Protein AF-A0A7J8Y249-F1 (afdb_monomer_lite)

Foldseek 3Di:
DPDPVVVVVVVVPPPPPPPPVDVCVVVDPPPNDDPPPDPPPDVDDPDPPDPCPVVDDPVVVLVVLLPDQVVVLVVQLPPDVVSVVSSQPQVSLLVNQCVQPVVCPDVSSQVCCVPPPVVRSVSCSQQPFGDDPPPDRDRRNDD

pLDDT: mean 75.04, std 17.68, range [36.28, 93.88]

Structure (mmCIF, N/CA/C/O backbone):
data_AF-A0A7J8Y249-F1
#
_entry.id   AF-A0A7J8Y249-F1
#
loop_
_atom_site.group_PDB
_atom_site.id
_atom_site.type_symbol
_atom_site.label_atom_id
_atom_site.label_alt_id
_atom_site.label_comp_id
_atom_site.label_asym_id
_atom_site.label_entity_id
_atom_site.label_seq_id
_atom_site.pdbx_PDB_ins_code
_atom_site.Cartn_x
_atom_site.Cartn_y
_atom_site.Cartn_z
_atom_site.occupancy
_atom_site.B_iso_or_equiv
_atom_site.auth_seq_id
_atom_site.auth_comp_id
_atom_site.auth_asym_id
_atom_site.auth_atom_id
_atom_site.pdbx_PDB_model_num
ATOM 1 N N . PRO A 1 1 ? 31.855 52.094 11.631 1.00 50.16 1 PRO A N 1
ATOM 2 C CA . PRO A 1 1 ? 31.902 50.688 12.122 1.00 50.16 1 PRO A CA 1
ATOM 3 C C . PRO A 1 1 ? 31.119 49.699 11.235 1.00 50.16 1 PRO A C 1
ATOM 5 O O . PRO A 1 1 ? 30.578 48.733 11.747 1.00 50.16 1 PRO A O 1
ATOM 8 N N . SER A 1 2 ? 31.043 49.927 9.916 1.00 55.41 2 SER A N 1
ATOM 9 C CA . SER A 1 2 ? 30.001 49.318 9.065 1.00 55.41 2 SER A CA 1
ATOM 10 C C . SER A 1 2 ? 30.494 48.679 7.761 1.00 55.41 2 SER A C 1
ATOM 12 O O . SER A 1 2 ? 29.686 48.115 7.035 1.00 55.41 2 SER A O 1
ATOM 14 N N . GLU A 1 3 ? 31.793 48.730 7.451 1.00 48.81 3 GLU A N 1
ATOM 15 C CA . GLU A 1 3 ? 32.337 48.150 6.205 1.00 48.81 3 GLU A CA 1
ATOM 16 C C . GLU A 1 3 ? 33.145 46.864 6.442 1.00 48.81 3 GLU A C 1
ATOM 18 O O . GLU A 1 3 ? 33.114 45.948 5.624 1.00 48.81 3 GLU A O 1
ATOM 23 N N . VAL A 1 4 ? 33.794 46.740 7.605 1.00 55.47 4 VAL A N 1
ATOM 24 C CA . VAL A 1 4 ? 34.703 45.619 7.916 1.00 55.47 4 VAL A CA 1
ATOM 25 C C . VAL A 1 4 ? 33.942 44.311 8.199 1.00 55.47 4 VAL A C 1
ATOM 27 O 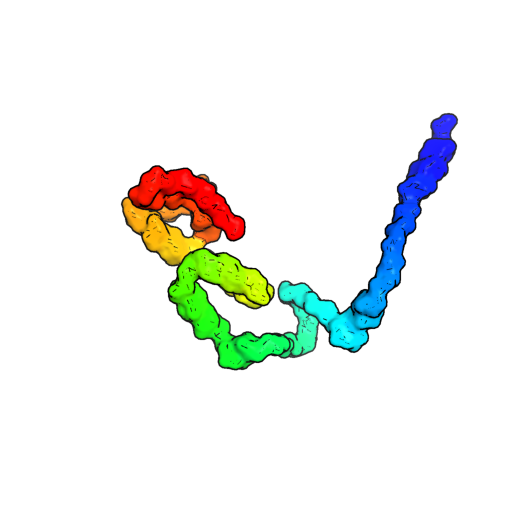O . VAL A 1 4 ? 34.392 43.225 7.831 1.00 55.47 4 VAL A O 1
ATOM 30 N N . GLU A 1 5 ? 32.743 44.392 8.785 1.00 52.28 5 GLU A N 1
ATOM 31 C CA . GLU A 1 5 ? 31.881 43.219 9.009 1.00 52.28 5 GLU A CA 1
ATOM 32 C C . GLU A 1 5 ? 31.222 42.719 7.712 1.00 52.28 5 GLU A C 1
ATOM 34 O O . GLU A 1 5 ? 31.011 41.515 7.549 1.00 52.28 5 GLU A O 1
ATOM 39 N N . LEU A 1 6 ? 30.963 43.617 6.751 1.00 51.09 6 LEU A N 1
ATOM 40 C CA . LEU A 1 6 ? 30.354 43.269 5.465 1.00 51.09 6 LEU A CA 1
ATOM 41 C C . LEU A 1 6 ? 31.345 42.530 4.550 1.00 51.09 6 LEU A C 1
ATOM 43 O O . LEU A 1 6 ? 30.977 41.534 3.926 1.00 51.09 6 LEU A O 1
ATOM 47 N N . GLU A 1 7 ? 32.615 42.953 4.520 1.00 53.25 7 GLU A N 1
ATOM 48 C CA . GLU A 1 7 ? 33.668 42.255 3.762 1.00 53.25 7 GLU A CA 1
ATOM 49 C C . GLU A 1 7 ? 33.953 40.858 4.349 1.00 53.25 7 GLU A C 1
ATOM 51 O O . GLU A 1 7 ? 34.127 39.879 3.617 1.00 53.25 7 GLU A O 1
ATOM 56 N N . SER A 1 8 ? 33.892 40.735 5.679 1.00 53.09 8 SER A N 1
ATOM 57 C CA . SER A 1 8 ? 34.060 39.467 6.401 1.00 53.09 8 SER A CA 1
ATOM 58 C C . S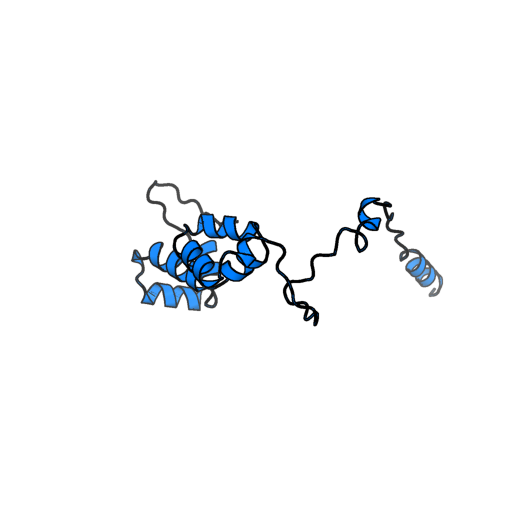ER A 1 8 ? 32.918 38.477 6.117 1.00 53.09 8 SER A C 1
ATOM 60 O O . SER A 1 8 ? 33.160 37.285 5.918 1.00 53.09 8 SER A O 1
ATOM 62 N N . ALA A 1 9 ? 31.674 38.963 6.015 1.00 50.47 9 ALA A N 1
ATOM 63 C CA . ALA A 1 9 ? 30.509 38.150 5.654 1.00 50.47 9 ALA A CA 1
ATOM 64 C C . ALA A 1 9 ? 30.522 37.691 4.181 1.00 50.47 9 ALA A C 1
ATOM 66 O O . ALA A 1 9 ? 30.035 36.599 3.869 1.00 50.47 9 ALA A O 1
ATOM 67 N N . LEU A 1 10 ? 31.106 38.486 3.275 1.00 52.69 10 LEU A N 1
ATOM 68 C CA . LEU A 1 10 ? 31.276 38.128 1.861 1.00 52.69 10 LEU A CA 1
ATOM 69 C C . LEU A 1 10 ? 32.382 37.082 1.652 1.00 52.69 10 LEU A C 1
ATOM 71 O O . LEU A 1 10 ? 32.234 36.197 0.806 1.00 52.69 10 LEU A O 1
ATOM 75 N N . ARG A 1 11 ? 33.447 37.104 2.468 1.00 49.97 11 ARG A N 1
ATOM 76 C CA . ARG A 1 11 ? 34.512 36.082 2.433 1.00 49.97 11 ARG A CA 1
ATOM 77 C C . ARG A 1 11 ? 34.057 34.696 2.898 1.00 49.97 11 ARG A C 1
ATOM 79 O O . ARG A 1 11 ? 34.634 33.699 2.471 1.00 49.97 11 ARG A O 1
ATOM 86 N N . LEU A 1 12 ? 32.998 34.600 3.703 1.00 50.12 12 LEU A N 1
ATOM 87 C CA . LEU A 1 12 ? 32.483 33.324 4.223 1.00 50.12 12 LEU A CA 1
ATOM 88 C C . LEU A 1 12 ? 31.590 32.541 3.239 1.00 50.12 12 LEU A C 1
ATOM 90 O O . LEU A 1 12 ? 31.140 31.445 3.569 1.00 50.12 12 LEU A O 1
ATOM 94 N N . LYS A 1 13 ? 31.326 33.051 2.026 1.00 52.31 13 LYS A N 1
ATOM 95 C CA . LYS A 1 13 ? 30.358 32.448 1.085 1.00 52.31 13 LYS A CA 1
ATOM 96 C C . LYS A 1 13 ? 30.929 31.901 -0.218 1.00 52.31 13 LYS A C 1
ATOM 98 O O . LYS A 1 13 ? 30.189 31.708 -1.177 1.00 52.31 13 LYS A O 1
ATOM 103 N N . THR A 1 14 ? 32.202 31.529 -0.229 1.00 49.03 14 THR A N 1
ATOM 104 C CA . THR A 1 14 ? 32.699 30.575 -1.230 1.00 49.03 14 THR A CA 1
ATOM 105 C C . THR A 1 14 ? 33.199 29.341 -0.505 1.00 49.03 14 THR A C 1
ATOM 107 O O . THR A 1 14 ? 34.396 29.110 -0.376 1.00 49.03 14 THR A O 1
ATOM 110 N N . ILE A 1 15 ? 32.262 28.533 -0.003 1.00 51.19 15 ILE A N 1
ATOM 111 C CA . ILE A 1 15 ? 32.571 27.136 0.289 1.00 51.19 15 ILE A CA 1
ATOM 112 C C . ILE A 1 15 ? 32.868 26.517 -1.077 1.00 51.19 15 ILE A C 1
ATOM 114 O O . ILE A 1 15 ? 31.955 26.155 -1.819 1.00 51.19 15 ILE A O 1
ATOM 118 N N . GLN A 1 16 ? 34.151 26.469 -1.438 1.00 54.94 16 GLN A N 1
ATOM 119 C CA . GLN A 1 16 ? 34.650 25.591 -2.483 1.00 54.94 16 GLN A CA 1
ATOM 120 C C . GLN A 1 16 ? 34.328 24.177 -2.016 1.00 54.94 16 GLN A C 1
ATOM 122 O O . GLN A 1 16 ? 35.057 23.553 -1.249 1.00 54.94 16 GLN A O 1
ATOM 127 N N . TYR A 1 17 ? 33.164 23.688 -2.430 1.00 51.22 17 TYR A N 1
ATOM 128 C CA . TYR A 1 17 ? 32.888 22.272 -2.406 1.00 51.22 17 TYR A CA 1
ATOM 129 C C . TYR A 1 17 ? 34.032 21.635 -3.189 1.00 51.22 17 TYR A C 1
ATOM 131 O O . TYR A 1 17 ? 34.255 21.969 -4.354 1.00 51.22 17 TYR A O 1
ATOM 139 N N . PHE A 1 18 ? 34.805 20.769 -2.537 1.00 54.72 18 PHE A N 1
ATOM 140 C CA . PHE A 1 18 ? 35.724 19.902 -3.251 1.00 54.72 18 PHE A CA 1
ATOM 141 C C . PHE A 1 18 ? 34.867 19.086 -4.218 1.00 54.72 18 PHE A C 1
ATOM 143 O O . PHE A 1 18 ? 34.224 18.108 -3.830 1.00 54.72 18 PHE A O 1
ATOM 150 N N . VAL A 1 19 ? 34.797 19.521 -5.478 1.00 58.78 19 VAL A N 1
ATOM 151 C CA . VAL A 1 19 ? 34.261 18.711 -6.563 1.00 58.78 19 VAL A CA 1
ATOM 152 C C . VAL A 1 19 ? 35.253 17.584 -6.716 1.00 58.78 19 VAL A C 1
ATOM 154 O O . VAL A 1 19 ? 36.240 17.698 -7.437 1.00 58.78 19 VAL A O 1
ATOM 157 N N . THR A 1 20 ? 35.035 16.493 -5.989 1.00 62.34 20 THR A N 1
ATOM 158 C CA . THR A 1 20 ? 35.737 15.255 -6.288 1.00 62.34 20 THR A CA 1
ATOM 159 C C . THR A 1 20 ? 35.396 14.949 -7.741 1.00 62.34 20 THR A C 1
ATOM 161 O O . THR A 1 20 ? 34.222 14.696 -8.032 1.00 62.34 20 THR A O 1
ATOM 164 N N . GLN A 1 21 ? 36.371 15.042 -8.649 1.00 61.59 21 GLN A N 1
ATOM 165 C CA . GLN A 1 21 ? 36.203 14.574 -10.017 1.00 61.59 21 GLN A CA 1
ATOM 166 C C . GLN A 1 21 ? 35.945 13.078 -9.929 1.00 61.59 21 GLN A C 1
ATOM 168 O O . GLN A 1 21 ? 36.848 12.278 -9.704 1.00 61.59 21 GLN A O 1
ATOM 173 N N . ARG A 1 22 ? 34.667 12.715 -9.970 1.00 67.75 22 ARG A N 1
ATOM 174 C CA . ARG A 1 22 ? 34.223 11.332 -9.970 1.00 67.75 22 ARG A CA 1
ATOM 175 C C . ARG A 1 22 ? 34.167 10.944 -11.438 1.00 67.75 22 ARG A C 1
ATOM 177 O O . ARG A 1 22 ? 33.285 11.451 -12.120 1.00 67.75 22 ARG A O 1
ATOM 184 N N . PRO A 1 23 ? 35.043 10.063 -11.938 1.00 71.25 23 PRO A N 1
ATOM 185 C CA . PRO A 1 23 ? 35.109 9.756 -13.371 1.00 71.25 23 PRO A CA 1
ATOM 186 C C . PRO A 1 23 ? 33.781 9.237 -13.943 1.00 71.25 23 PRO A C 1
ATOM 188 O O . PRO A 1 23 ? 33.497 9.366 -15.128 1.00 71.25 23 PRO A O 1
ATOM 191 N N . TRP A 1 24 ? 32.920 8.677 -13.089 1.00 66.62 24 TRP A N 1
ATOM 192 C CA . TRP A 1 24 ? 31.580 8.245 -13.474 1.00 66.62 24 TRP A CA 1
ATOM 193 C C . TRP A 1 24 ? 30.562 9.388 -13.616 1.00 66.62 24 TRP A C 1
ATOM 195 O O . TRP A 1 24 ? 29.517 9.171 -14.225 1.00 66.62 24 TRP A O 1
ATOM 205 N N . LEU A 1 25 ? 30.826 10.589 -13.082 1.00 70.19 25 LEU A N 1
ATOM 206 C CA . LEU A 1 25 ? 30.007 11.779 -13.345 1.00 70.19 25 LEU A CA 1
ATOM 207 C C . LEU A 1 25 ? 30.085 12.176 -14.823 1.00 70.19 25 LEU A C 1
ATOM 209 O O . LEU A 1 25 ? 29.051 12.467 -15.413 1.00 70.19 25 LEU A O 1
ATOM 213 N N . ASP A 1 26 ? 31.257 12.054 -15.448 1.00 71.81 26 ASP A N 1
ATOM 214 C CA . ASP A 1 26 ? 31.455 12.335 -16.880 1.00 71.81 26 ASP A CA 1
ATOM 215 C C . ASP A 1 26 ? 30.782 11.304 -17.803 1.00 71.81 26 ASP A C 1
ATOM 217 O O . ASP A 1 26 ? 30.629 11.524 -19.009 1.00 71.81 26 ASP A O 1
ATOM 221 N N . LEU A 1 27 ? 30.359 10.164 -17.244 1.00 65.25 27 LEU A N 1
ATOM 222 C CA . LEU A 1 27 ? 29.566 9.159 -17.951 1.00 65.25 27 LEU A CA 1
ATOM 223 C C . LEU A 1 27 ? 28.067 9.503 -17.973 1.00 65.25 27 LEU A C 1
ATOM 225 O O . LEU A 1 27 ? 27.343 8.972 -18.831 1.00 65.25 27 LEU A O 1
ATOM 229 N N . TYR A 1 28 ? 27.590 10.386 -17.081 1.00 61.56 28 TYR A N 1
ATOM 230 C CA . TYR A 1 28 ? 26.214 10.884 -17.134 1.00 61.56 28 TYR A CA 1
ATOM 231 C C . TYR A 1 28 ? 26.011 11.725 -18.396 1.00 61.56 28 TYR A C 1
ATOM 233 O O . TYR A 1 28 ? 26.823 12.572 -18.750 1.00 61.56 28 TYR A O 1
ATOM 241 N N . GLY A 1 29 ? 24.918 11.480 -19.114 1.00 61.12 29 GLY A N 1
ATOM 242 C CA . GLY A 1 29 ? 24.606 12.183 -20.363 1.00 61.12 29 GLY A CA 1
ATOM 243 C C . GLY A 1 29 ? 25.345 11.663 -21.605 1.00 61.12 29 GLY A C 1
ATOM 244 O O . GLY A 1 29 ? 24.864 11.920 -22.706 1.00 61.12 29 GLY A O 1
ATOM 245 N N . LYS A 1 30 ? 26.425 10.874 -21.455 1.00 67.81 30 LYS A N 1
ATOM 246 C CA . LYS A 1 30 ? 27.076 10.137 -22.561 1.00 67.81 30 LYS A CA 1
ATOM 247 C C . LYS A 1 30 ? 26.505 8.730 -22.742 1.00 67.81 30 LYS A C 1
ATOM 249 O O . LYS A 1 30 ? 25.886 8.444 -23.762 1.00 67.81 30 LYS A O 1
ATOM 254 N N . HIS A 1 31 ? 26.665 7.867 -21.737 1.00 60.56 31 HIS A N 1
ATOM 255 C CA . HIS A 1 31 ? 26.186 6.475 -21.781 1.00 60.56 31 HIS A CA 1
ATOM 256 C C . HIS A 1 31 ? 25.136 6.186 -20.708 1.00 60.56 31 HIS A C 1
ATOM 258 O O . HIS A 1 31 ? 24.219 5.397 -20.932 1.00 60.56 31 HIS A O 1
ATOM 264 N N . VAL A 1 32 ? 25.215 6.873 -19.565 1.00 57.12 32 VAL A N 1
ATOM 265 C CA . VAL A 1 32 ? 24.223 6.773 -18.494 1.00 57.12 32 VAL A CA 1
ATOM 266 C C . VAL A 1 32 ? 23.265 7.949 -18.627 1.00 57.12 32 VAL A C 1
ATOM 268 O O . VAL A 1 32 ? 23.576 9.083 -18.262 1.00 57.12 32 VAL A O 1
ATOM 271 N N . ARG A 1 33 ? 22.081 7.706 -19.194 1.00 61.59 33 ARG A N 1
ATOM 272 C CA . ARG A 1 33 ? 21.032 8.731 -19.236 1.00 61.59 33 ARG A CA 1
ATOM 273 C C . ARG A 1 33 ? 20.483 8.930 -17.820 1.00 61.59 33 ARG A C 1
ATOM 275 O O . ARG A 1 33 ? 20.093 7.937 -17.202 1.00 61.59 33 ARG A O 1
ATOM 282 N N . PRO A 1 34 ? 20.408 10.170 -17.302 1.00 60.25 34 PRO A N 1
ATOM 283 C CA . PRO A 1 34 ? 19.697 10.435 -16.059 1.00 60.25 34 PRO A CA 1
ATOM 284 C C . PRO A 1 34 ? 18.278 9.875 -16.173 1.00 60.25 34 PRO A C 1
ATOM 286 O O . PRO A 1 34 ? 17.565 10.181 -17.132 1.00 60.25 34 PRO A O 1
ATOM 289 N N . VAL A 1 35 ? 17.876 9.023 -15.227 1.00 62.03 35 VAL A N 1
ATOM 290 C CA . VAL A 1 35 ? 16.514 8.482 -15.205 1.00 62.03 35 VAL A CA 1
ATOM 291 C C . VAL A 1 35 ? 15.572 9.659 -15.008 1.00 62.03 35 VAL A C 1
ATOM 293 O O . VAL A 1 35 ? 15.509 10.220 -13.908 1.00 62.03 35 VAL A O 1
ATOM 296 N N . ALA A 1 36 ? 14.858 10.030 -16.073 1.00 59.41 36 ALA A N 1
ATOM 297 C CA . ALA A 1 36 ? 13.899 11.121 -16.028 1.00 59.41 36 ALA A CA 1
ATOM 298 C C . ALA A 1 36 ? 12.966 10.930 -14.816 1.00 59.41 36 ALA A C 1
ATOM 300 O O . ALA A 1 36 ? 12.561 9.794 -14.516 1.00 59.41 36 ALA A O 1
ATOM 301 N N . PRO A 1 37 ? 12.658 11.999 -14.064 1.00 57.22 37 PRO A N 1
ATOM 302 C CA . PRO A 1 37 ? 11.601 11.956 -13.068 1.00 57.22 37 PRO A CA 1
ATOM 303 C C . PRO A 1 37 ? 10.348 11.315 -13.672 1.00 57.22 37 PRO A C 1
ATOM 305 O O . PRO A 1 37 ? 9.978 11.598 -14.813 1.00 57.22 37 PRO A O 1
ATOM 308 N N . PHE A 1 38 ? 9.717 10.405 -12.928 1.00 51.56 38 PHE A N 1
ATOM 309 C CA . PHE A 1 38 ? 8.452 9.814 -13.357 1.00 51.56 38 PHE A CA 1
ATOM 310 C C . PHE A 1 38 ? 7.437 10.955 -13.514 1.00 51.56 38 PHE A C 1
ATOM 312 O O . PHE A 1 38 ? 7.180 11.667 -12.545 1.00 51.56 38 PHE A O 1
ATOM 319 N N . GLY A 1 39 ? 6.943 11.174 -14.736 1.00 55.25 39 GLY A N 1
ATOM 320 C CA . GLY A 1 39 ? 6.091 12.318 -15.076 1.00 55.25 39 GLY A CA 1
ATOM 321 C C . GLY A 1 39 ? 6.785 13.478 -15.803 1.00 55.25 39 GLY A C 1
ATOM 322 O O . GLY A 1 39 ? 6.126 14.474 -16.086 1.00 55.25 39 GLY A O 1
ATOM 323 N N . SER A 1 40 ? 8.075 13.385 -16.159 1.00 51.78 40 SER A N 1
ATOM 324 C CA . SER A 1 40 ? 8.649 14.327 -17.129 1.00 51.78 40 SER A CA 1
ATOM 325 C C . SER A 1 40 ? 7.903 14.197 -18.456 1.00 51.78 40 SER A C 1
ATOM 327 O O . SER A 1 40 ? 8.055 13.199 -19.158 1.00 51.78 40 SER A O 1
ATOM 329 N N . ALA A 1 41 ? 7.126 15.228 -18.799 1.00 46.47 41 ALA A N 1
ATOM 330 C CA . ALA A 1 41 ? 6.396 15.398 -20.056 1.00 46.47 41 ALA A CA 1
ATOM 331 C C . ALA A 1 41 ? 7.346 15.629 -21.251 1.00 46.47 41 ALA A C 1
ATOM 333 O O . ALA A 1 41 ? 7.216 16.570 -22.032 1.00 46.47 41 ALA A O 1
ATOM 334 N N . SER A 1 42 ? 8.361 14.780 -21.382 1.00 52.97 42 SER A N 1
ATOM 335 C CA . SER A 1 42 ? 9.159 14.680 -22.591 1.00 52.97 42 SER A CA 1
ATOM 336 C C . SER A 1 42 ? 8.238 14.182 -23.703 1.00 52.97 42 SER A C 1
ATOM 338 O O . SER A 1 42 ? 7.716 13.077 -23.622 1.00 52.97 42 SER A O 1
ATOM 340 N N . ARG A 1 43 ? 8.093 14.975 -24.770 1.00 50.38 43 ARG A N 1
ATOM 341 C CA . ARG A 1 43 ? 7.352 14.643 -26.005 1.00 50.38 43 ARG A CA 1
ATOM 342 C C . ARG A 1 43 ? 7.858 13.395 -26.752 1.00 50.38 43 ARG A C 1
ATOM 344 O O . ARG A 1 43 ? 7.331 13.065 -27.807 1.00 50.38 43 ARG A O 1
ATOM 351 N N . ARG A 1 44 ? 8.892 12.709 -26.255 1.00 57.03 44 ARG A N 1
ATOM 352 C CA . ARG A 1 44 ? 9.357 11.431 -26.811 1.00 57.03 44 ARG A CA 1
ATOM 353 C C . ARG A 1 44 ? 8.574 10.287 -26.185 1.00 57.03 44 ARG A C 1
ATOM 355 O O . ARG A 1 44 ? 8.440 10.253 -24.966 1.00 57.03 44 ARG A O 1
ATOM 362 N N . SER A 1 45 ? 8.139 9.339 -27.016 1.00 59.84 45 SER A N 1
ATOM 363 C CA . SER A 1 45 ? 7.570 8.062 -26.582 1.00 59.84 45 SER A CA 1
ATOM 364 C C . SER A 1 45 ? 8.452 7.456 -25.488 1.00 59.84 45 SER A C 1
ATOM 366 O O . SER A 1 45 ? 9.590 7.055 -25.751 1.00 59.84 45 SER A O 1
ATOM 368 N N . TYR A 1 46 ? 7.964 7.451 -24.248 1.00 67.38 46 TYR A N 1
ATOM 369 C CA . TYR A 1 46 ? 8.664 6.826 -23.137 1.00 67.38 46 TYR A CA 1
ATOM 370 C C . TYR A 1 46 ? 8.566 5.314 -23.330 1.00 67.38 46 TYR A C 1
ATOM 372 O O . TYR A 1 46 ? 7.547 4.701 -23.024 1.00 67.38 46 TYR A O 1
ATOM 380 N N . VAL A 1 47 ? 9.611 4.722 -23.906 1.00 68.69 47 VAL A N 1
ATOM 381 C CA . VAL A 1 47 ? 9.739 3.267 -23.968 1.00 68.69 47 VAL A CA 1
ATOM 382 C C . VAL A 1 47 ? 10.280 2.823 -22.620 1.00 68.69 47 VAL A C 1
ATOM 384 O O . VAL A 1 47 ? 11.412 3.158 -22.265 1.00 68.69 47 VAL A O 1
ATOM 387 N N . ASP A 1 48 ? 9.454 2.112 -21.857 1.00 69.69 48 ASP A N 1
ATOM 388 C CA . ASP A 1 48 ? 9.863 1.568 -20.568 1.00 69.69 48 ASP A CA 1
ATOM 389 C C . ASP A 1 48 ? 11.034 0.590 -20.777 1.00 69.69 48 ASP A C 1
ATOM 391 O O . ASP A 1 48 ? 10.902 -0.365 -21.551 1.00 69.69 48 ASP A O 1
ATOM 395 N N . PRO A 1 49 ? 12.200 0.819 -20.149 1.00 73.00 49 PRO A N 1
ATOM 396 C CA . PRO A 1 49 ? 13.360 -0.041 -20.348 1.00 73.00 49 PRO A CA 1
ATOM 397 C C . PRO A 1 49 ? 13.180 -1.431 -19.724 1.00 73.00 49 PRO A C 1
ATOM 399 O O . PRO A 1 49 ? 13.881 -2.364 -20.116 1.00 73.00 49 PRO A O 1
ATOM 402 N N . ALA A 1 50 ? 12.274 -1.600 -18.757 1.00 78.19 50 ALA A N 1
ATOM 403 C CA . ALA A 1 50 ? 12.107 -2.868 -18.067 1.00 78.19 50 ALA A CA 1
ATOM 404 C C . ALA A 1 50 ? 11.258 -3.837 -18.904 1.00 78.19 50 ALA A C 1
ATOM 406 O O . ALA A 1 50 ? 10.099 -3.561 -19.213 1.00 78.19 50 ALA A O 1
ATOM 407 N N . LEU A 1 51 ? 11.814 -5.016 -19.216 1.00 80.88 51 LEU A N 1
ATOM 408 C CA . LEU A 1 51 ? 11.116 -6.065 -19.973 1.00 80.88 51 LEU A CA 1
ATOM 409 C C . LEU A 1 51 ? 9.763 -6.414 -19.353 1.00 80.88 51 LEU A C 1
ATOM 411 O O . LEU A 1 51 ? 8.774 -6.488 -20.070 1.00 80.88 51 LEU A O 1
ATOM 415 N N . ILE A 1 52 ? 9.713 -6.530 -18.024 1.00 82.12 52 ILE A N 1
ATOM 416 C CA . ILE A 1 52 ? 8.484 -6.835 -17.287 1.00 82.12 52 ILE A CA 1
ATOM 417 C C . ILE A 1 52 ? 7.378 -5.803 -17.520 1.00 82.12 52 ILE A C 1
ATOM 419 O O . ILE A 1 52 ? 6.219 -6.174 -17.599 1.00 82.12 52 ILE A O 1
ATOM 423 N N . HIS A 1 53 ? 7.704 -4.521 -17.686 1.00 82.38 53 HIS A N 1
ATOM 424 C CA . HIS A 1 53 ? 6.694 -3.492 -17.942 1.00 82.38 53 HIS A CA 1
ATOM 425 C C . HIS A 1 53 ? 6.217 -3.468 -19.396 1.00 82.38 53 HIS A C 1
ATOM 427 O O . HIS A 1 53 ? 5.192 -2.858 -19.685 1.00 82.38 53 HIS A O 1
ATOM 433 N N . ARG A 1 54 ? 6.970 -4.094 -20.307 1.00 82.00 54 ARG A N 1
ATOM 434 C CA . ARG A 1 54 ? 6.607 -4.240 -21.721 1.00 82.00 54 ARG A CA 1
ATOM 435 C C . ARG A 1 54 ? 5.834 -5.527 -21.980 1.00 82.00 54 ARG A C 1
ATOM 437 O O . ARG A 1 54 ? 4.984 -5.546 -22.860 1.00 82.00 54 ARG A O 1
ATOM 444 N N . SER A 1 55 ? 6.168 -6.597 -21.261 1.00 85.81 55 SER A N 1
ATOM 445 C CA . SER A 1 55 ? 5.542 -7.909 -21.415 1.00 85.81 55 SER A CA 1
ATOM 446 C C . SER A 1 55 ? 4.306 -8.090 -20.539 1.00 85.81 55 SER A C 1
ATOM 448 O O . SER A 1 55 ? 3.432 -8.870 -20.906 1.00 85.81 55 SER A O 1
ATOM 450 N N . LEU A 1 56 ? 4.225 -7.392 -19.400 1.00 85.50 56 LEU A N 1
ATOM 451 C CA . LEU A 1 56 ? 3.112 -7.499 -18.465 1.00 85.50 56 LEU A CA 1
ATOM 452 C C . LEU A 1 56 ? 2.277 -6.205 -18.454 1.00 85.50 56 LEU A C 1
ATOM 454 O O . LEU A 1 56 ? 2.787 -5.163 -18.031 1.00 85.50 56 LEU A O 1
ATOM 458 N N . PRO A 1 57 ? 1.000 -6.270 -18.874 1.00 88.44 57 PRO A N 1
ATOM 459 C CA . PRO A 1 57 ? 0.032 -5.192 -18.695 1.00 88.44 57 PRO A CA 1
ATOM 460 C C . PRO A 1 57 ? -0.157 -4.797 -17.224 1.00 88.44 57 PRO A C 1
ATOM 462 O O . PRO A 1 57 ? 0.002 -5.617 -16.310 1.00 88.44 57 PRO A O 1
ATOM 465 N N . ASP A 1 58 ? -0.540 -3.542 -16.991 1.00 86.62 58 ASP A N 1
ATOM 466 C CA . ASP A 1 58 ? -0.679 -2.976 -15.643 1.00 86.62 58 ASP A CA 1
ATOM 467 C C . ASP A 1 58 ? -1.816 -3.633 -14.848 1.00 86.62 58 ASP A C 1
ATOM 469 O O . ASP A 1 58 ? -1.726 -3.747 -13.624 1.00 86.62 58 ASP A O 1
ATOM 473 N N . GLU A 1 59 ? -2.848 -4.132 -15.528 1.00 90.06 59 GLU A N 1
ATOM 474 C CA . GLU A 1 59 ? -3.977 -4.842 -14.926 1.00 90.06 59 GLU A CA 1
ATOM 475 C C . GLU A 1 59 ? -3.526 -6.171 -14.309 1.00 90.06 59 GLU A C 1
ATOM 477 O O . GLU A 1 59 ? -3.887 -6.495 -13.179 1.00 90.06 59 GLU A O 1
ATOM 482 N N . LEU A 1 60 ? -2.668 -6.922 -15.008 1.00 91.25 60 LEU A N 1
ATOM 483 C CA . LEU A 1 60 ? -2.132 -8.182 -14.488 1.00 91.25 60 LEU A CA 1
ATOM 484 C C . LEU A 1 60 ? -1.165 -7.937 -13.328 1.00 91.25 60 LEU A C 1
ATOM 486 O O . LEU A 1 60 ? -1.174 -8.672 -12.341 1.00 91.25 60 LEU A O 1
ATOM 490 N N . LEU A 1 61 ? -0.364 -6.875 -13.410 1.00 90.38 61 LEU A N 1
ATOM 491 C CA . LEU A 1 61 ? 0.502 -6.458 -12.312 1.00 90.38 61 LEU A CA 1
ATOM 492 C C . LEU A 1 61 ? -0.317 -6.082 -11.062 1.00 90.38 61 LEU A C 1
ATOM 494 O O . LEU A 1 61 ? 0.050 -6.445 -9.943 1.00 90.38 61 LEU A O 1
ATOM 498 N N . PHE A 1 62 ? -1.458 -5.412 -11.248 1.00 91.88 62 PHE A N 1
ATOM 499 C CA . PHE A 1 62 ? -2.404 -5.113 -10.175 1.00 91.88 62 PHE A CA 1
ATOM 500 C C . PHE A 1 62 ? -2.978 -6.392 -9.546 1.00 91.88 62 PHE A C 1
ATOM 502 O O . PHE A 1 62 ? -2.961 -6.528 -8.323 1.00 91.88 62 PHE A O 1
ATOM 509 N N . GLU A 1 63 ? -3.418 -7.354 -10.360 1.00 92.06 63 GLU A N 1
ATOM 510 C CA . GLU A 1 63 ? -3.948 -8.647 -9.901 1.00 92.06 63 GLU A CA 1
ATOM 511 C C . GLU A 1 63 ? -2.931 -9.467 -9.093 1.00 92.06 63 GLU A C 1
ATOM 513 O O . GLU A 1 63 ? -3.297 -10.123 -8.108 1.00 92.06 63 GLU A O 1
ATOM 518 N N . VAL A 1 64 ? -1.650 -9.413 -9.471 1.00 92.62 64 VAL A N 1
ATOM 519 C CA . VAL A 1 64 ? -0.560 -10.014 -8.690 1.00 92.62 64 VAL A CA 1
ATOM 520 C C . VAL A 1 64 ? -0.453 -9.322 -7.333 1.00 92.62 64 VAL A C 1
ATOM 522 O O . VAL A 1 64 ? -0.494 -9.987 -6.299 1.00 92.62 64 VAL A O 1
ATOM 525 N N . PHE A 1 65 ? -0.389 -7.988 -7.309 1.00 93.12 65 PHE A N 1
ATOM 526 C CA . PHE A 1 65 ? -0.264 -7.220 -6.068 1.00 93.12 65 PHE A CA 1
ATOM 527 C C . PHE A 1 65 ? -1.455 -7.399 -5.120 1.00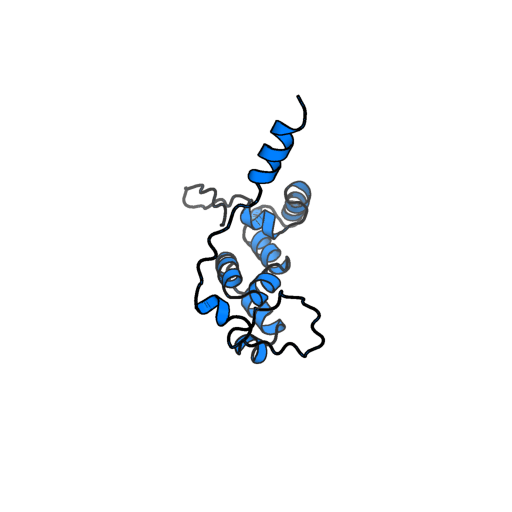 93.12 65 PHE A C 1
ATOM 529 O O . PHE A 1 65 ? -1.253 -7.489 -3.911 1.00 93.12 65 PHE A O 1
ATOM 536 N N . VAL A 1 66 ? -2.686 -7.529 -5.624 1.00 91.69 66 VAL A N 1
ATOM 537 C CA . VAL A 1 66 ? -3.866 -7.799 -4.778 1.00 91.69 66 VAL A CA 1
ATOM 538 C C . VAL A 1 66 ? -3.740 -9.126 -4.016 1.00 91.69 66 VAL A C 1
ATOM 540 O O . VAL A 1 66 ? -4.266 -9.247 -2.906 1.00 91.69 66 VAL A O 1
ATOM 543 N N . ARG A 1 67 ? -3.041 -10.117 -4.583 1.00 91.25 67 ARG A N 1
ATOM 544 C CA . ARG A 1 67 ? -2.845 -11.443 -3.972 1.00 91.25 67 ARG A CA 1
ATOM 545 C C . ARG A 1 67 ? -1.656 -11.510 -3.011 1.00 91.25 67 ARG A C 1
ATOM 547 O O . ARG A 1 67 ? -1.581 -12.449 -2.223 1.00 91.25 67 ARG A O 1
ATOM 554 N N . MET A 1 68 ? -0.745 -10.541 -3.054 1.00 91.25 68 MET A N 1
ATOM 555 C CA . MET A 1 68 ? 0.443 -10.521 -2.198 1.00 91.25 68 MET A CA 1
ATOM 556 C C . MET A 1 68 ? 0.107 -10.173 -0.743 1.00 91.25 68 MET A C 1
ATOM 558 O O . MET A 1 68 ? -0.841 -9.437 -0.454 1.00 91.25 68 MET A O 1
ATOM 562 N N . ALA A 1 69 ? 0.924 -10.660 0.198 1.00 90.50 69 ALA A N 1
ATOM 563 C CA . ALA A 1 69 ? 0.806 -10.235 1.586 1.00 90.50 69 ALA A CA 1
ATOM 564 C C . ALA A 1 69 ? 1.198 -8.747 1.726 1.00 90.50 69 ALA A C 1
ATOM 566 O O . ALA A 1 69 ? 2.081 -8.266 1.011 1.00 90.50 69 ALA A O 1
ATOM 567 N N . PRO A 1 70 ? 0.625 -7.995 2.683 1.00 89.44 70 PRO A N 1
ATOM 568 C CA . PRO A 1 70 ? 0.918 -6.565 2.829 1.00 89.44 70 PRO A CA 1
ATOM 569 C C . PRO A 1 70 ? 2.394 -6.243 3.111 1.00 89.44 70 PRO A C 1
ATOM 571 O O . PRO A 1 70 ? 2.887 -5.186 2.722 1.00 89.44 70 PRO A O 1
ATOM 574 N N . TYR A 1 71 ? 3.113 -7.158 3.767 1.00 88.44 71 TYR A N 1
ATOM 575 C CA . TYR A 1 71 ? 4.559 -7.042 3.972 1.00 88.44 71 TYR A CA 1
ATOM 576 C C . TYR A 1 71 ? 5.335 -7.203 2.659 1.00 88.44 71 TYR A C 1
ATOM 578 O O . TYR A 1 71 ? 6.279 -6.458 2.398 1.00 88.44 71 TYR A O 1
ATOM 586 N N . ASP A 1 72 ? 4.897 -8.117 1.794 1.00 92.19 72 ASP A N 1
ATOM 587 C CA . ASP A 1 72 ? 5.492 -8.321 0.474 1.00 92.19 72 ASP A CA 1
ATOM 588 C C . ASP A 1 72 ? 5.204 -7.151 -0.457 1.00 92.19 72 ASP A C 1
ATOM 590 O O . ASP A 1 72 ? 6.071 -6.779 -1.238 1.00 92.19 72 ASP A O 1
ATOM 594 N N . LEU A 1 73 ? 4.041 -6.505 -0.324 1.00 91.38 73 LEU A N 1
ATOM 595 C CA . LEU A 1 73 ? 3.743 -5.241 -1.001 1.00 91.38 73 LEU A CA 1
ATOM 596 C C . LEU A 1 73 ? 4.706 -4.124 -0.580 1.00 91.38 73 LEU A C 1
ATOM 598 O O . LEU A 1 73 ? 5.177 -3.359 -1.422 1.00 91.38 73 LEU A O 1
ATOM 602 N N . GLY A 1 74 ? 5.056 -4.053 0.708 1.00 89.56 74 GLY A N 1
ATOM 603 C CA . GLY A 1 74 ? 6.108 -3.158 1.194 1.00 89.56 74 GLY A CA 1
ATOM 604 C C . GLY A 1 74 ? 7.436 -3.403 0.471 1.00 89.56 74 GLY A C 1
ATOM 605 O O . GLY A 1 74 ? 7.998 -2.476 -0.114 1.00 89.56 74 GLY A O 1
ATOM 606 N N . ARG A 1 75 ? 7.879 -4.667 0.412 1.00 91.56 75 ARG A N 1
ATOM 607 C CA . ARG A 1 75 ? 9.112 -5.074 -0.289 1.00 91.56 75 ARG A CA 1
ATOM 608 C C . ARG A 1 75 ? 9.053 -4.806 -1.797 1.00 91.56 75 ARG A C 1
ATOM 610 O O . ARG A 1 75 ? 10.000 -4.265 -2.362 1.00 91.56 75 ARG A O 1
ATOM 617 N N . ALA A 1 76 ? 7.928 -5.107 -2.439 1.00 92.31 76 ALA A N 1
ATOM 618 C CA . ALA A 1 76 ? 7.690 -4.871 -3.861 1.00 92.31 76 ALA A CA 1
ATOM 619 C C . ALA A 1 76 ? 7.786 -3.378 -4.219 1.00 92.31 76 ALA A C 1
ATOM 621 O O . ALA A 1 76 ? 8.307 -3.016 -5.275 1.00 92.31 76 ALA A O 1
ATOM 622 N N . SER A 1 77 ? 7.373 -2.485 -3.314 1.00 91.00 77 SER A N 1
ATOM 623 C CA . SER A 1 77 ? 7.489 -1.037 -3.525 1.00 91.00 77 SER A CA 1
ATOM 624 C C . SER A 1 77 ? 8.937 -0.533 -3.636 1.00 91.00 77 SER A C 1
ATOM 626 O O . SER A 1 77 ? 9.160 0.568 -4.144 1.00 91.00 77 SER A O 1
ATOM 628 N N . CYS A 1 78 ? 9.919 -1.334 -3.212 1.00 90.44 78 CYS A N 1
ATOM 629 C CA . CYS A 1 78 ? 11.344 -1.018 -3.303 1.00 90.44 78 CYS A CA 1
ATOM 630 C C . CYS A 1 78 ? 11.992 -1.475 -4.622 1.00 90.44 78 CYS A C 1
ATOM 632 O O . CYS A 1 78 ? 13.122 -1.079 -4.894 1.00 90.44 78 CYS A O 1
ATOM 634 N N . VAL A 1 79 ? 11.302 -2.272 -5.451 1.00 90.38 79 VAL A N 1
ATOM 635 C CA . VAL A 1 79 ? 11.869 -2.857 -6.684 1.00 90.38 79 VAL A CA 1
ATOM 636 C C . VAL A 1 79 ? 12.082 -1.800 -7.765 1.00 90.38 79 VAL A C 1
ATOM 638 O O . VAL A 1 79 ? 13.162 -1.685 -8.338 1.00 90.38 79 VAL A O 1
ATOM 641 N N . CYS A 1 80 ? 11.049 -1.011 -8.066 1.00 86.69 80 CYS A N 1
ATOM 642 C CA . CYS A 1 80 ? 11.148 0.063 -9.046 1.00 86.69 80 CYS A CA 1
ATOM 643 C C . CYS A 1 80 ? 10.135 1.182 -8.773 1.00 86.69 80 CYS A C 1
ATOM 645 O O . CYS A 1 80 ? 9.180 1.026 -8.007 1.00 86.69 80 CYS A O 1
ATOM 647 N N . ARG A 1 81 ? 10.319 2.330 -9.440 1.00 84.69 81 ARG A N 1
ATOM 648 C CA . ARG A 1 81 ? 9.416 3.486 -9.311 1.00 84.69 81 ARG A CA 1
ATOM 649 C C . ARG A 1 81 ? 7.978 3.140 -9.702 1.00 84.69 81 ARG A C 1
ATOM 651 O O . ARG A 1 81 ? 7.072 3.499 -8.959 1.00 84.69 81 ARG A O 1
ATOM 658 N N . LYS A 1 82 ? 7.771 2.424 -10.817 1.00 86.69 82 LYS A N 1
ATOM 659 C CA . LYS A 1 82 ? 6.433 2.038 -11.297 1.00 86.69 82 LYS A CA 1
ATOM 660 C C . LYS A 1 82 ? 5.675 1.259 -10.220 1.00 86.69 82 LYS A C 1
ATOM 662 O O . LYS A 1 82 ? 4.603 1.683 -9.811 1.00 86.69 82 LYS A O 1
ATOM 667 N N . TRP A 1 83 ? 6.298 0.224 -9.656 1.00 91.00 83 TRP A N 1
ATOM 668 C CA . TRP A 1 83 ? 5.712 -0.593 -8.588 1.00 91.00 83 TRP A CA 1
ATOM 669 C C . TRP A 1 83 ? 5.410 0.235 -7.341 1.00 91.00 83 TRP A C 1
ATOM 671 O O . TRP A 1 83 ? 4.314 0.150 -6.790 1.00 91.00 83 TRP A O 1
ATOM 681 N N . ARG A 1 84 ? 6.341 1.108 -6.933 1.00 90.56 84 ARG A N 1
ATOM 682 C CA . ARG A 1 84 ? 6.131 2.034 -5.814 1.00 90.56 84 ARG A CA 1
ATOM 683 C C . ARG A 1 84 ? 4.883 2.896 -5.999 1.00 90.56 84 ARG A C 1
ATOM 685 O O . ARG A 1 84 ? 4.161 3.118 -5.028 1.00 90.56 84 ARG A O 1
ATOM 692 N N . TYR A 1 85 ? 4.649 3.417 -7.202 1.00 88.50 85 TYR A N 1
ATOM 693 C CA . TYR A 1 85 ? 3.482 4.249 -7.492 1.00 88.50 85 TYR A CA 1
ATOM 694 C C . TYR A 1 85 ? 2.202 3.428 -7.601 1.00 88.50 85 TYR A C 1
ATOM 696 O O . TYR A 1 85 ? 1.199 3.837 -7.021 1.00 88.50 85 TYR A O 1
ATOM 704 N N . THR A 1 86 ? 2.240 2.253 -8.231 1.00 90.50 86 THR A N 1
ATOM 705 C CA . THR A 1 86 ? 1.082 1.355 -8.286 1.00 90.50 86 THR A CA 1
ATOM 706 C C . THR A 1 86 ? 0.632 0.976 -6.875 1.00 90.50 86 THR A C 1
ATOM 708 O O . THR A 1 86 ? -0.522 1.190 -6.521 1.00 90.50 86 THR A O 1
ATOM 711 N N . ILE A 1 87 ? 1.552 0.537 -6.011 1.00 92.44 87 ILE A N 1
ATOM 712 C CA . ILE A 1 87 ? 1.270 0.091 -4.632 1.00 92.44 87 ILE A CA 1
ATOM 713 C C . ILE A 1 87 ? 0.767 1.229 -3.721 1.00 92.44 87 ILE A C 1
ATOM 715 O O . ILE A 1 87 ? 0.154 0.979 -2.680 1.00 92.44 87 ILE A O 1
ATOM 719 N N . ARG A 1 88 ? 0.962 2.503 -4.093 1.00 89.12 88 ARG A N 1
ATOM 720 C CA . ARG A 1 88 ? 0.346 3.634 -3.371 1.00 89.12 88 ARG A CA 1
ATOM 721 C C . ARG A 1 88 ? -1.174 3.678 -3.515 1.00 89.12 88 ARG A C 1
ATOM 723 O O . ARG A 1 88 ? -1.802 4.400 -2.743 1.00 89.12 88 ARG A O 1
ATOM 730 N N . ASN A 1 89 ? -1.759 2.929 -4.451 1.00 90.81 89 ASN A N 1
ATOM 731 C CA . ASN A 1 89 ? -3.204 2.837 -4.584 1.00 90.81 89 ASN A CA 1
ATOM 732 C C . ASN A 1 89 ? -3.835 2.359 -3.252 1.00 90.81 89 ASN A C 1
ATOM 734 O O . ASN A 1 89 ? -3.417 1.336 -2.698 1.00 90.81 89 ASN A O 1
ATOM 738 N N . PRO A 1 90 ? -4.833 3.083 -2.710 1.00 91.56 90 PRO A N 1
ATOM 739 C CA . PRO A 1 90 ? -5.435 2.759 -1.419 1.00 91.56 90 PRO A CA 1
ATOM 740 C C . PRO A 1 90 ? -6.144 1.401 -1.390 1.00 91.56 90 PRO A C 1
ATOM 742 O O . PRO A 1 90 ? -6.325 0.859 -0.301 1.00 91.56 90 PRO A O 1
ATOM 745 N N . VAL A 1 91 ? -6.528 0.838 -2.542 1.00 92.12 91 VAL A N 1
ATOM 746 C CA . VAL A 1 91 ? -7.242 -0.446 -2.625 1.00 92.12 91 VAL A CA 1
ATOM 747 C C . VAL A 1 91 ? -6.445 -1.568 -1.962 1.00 92.12 91 VAL A C 1
ATOM 749 O O . VAL A 1 91 ? -7.011 -2.312 -1.165 1.00 92.12 91 VAL A O 1
ATOM 752 N N . PHE A 1 92 ? -5.130 -1.640 -2.189 1.00 92.94 92 PHE A N 1
ATOM 753 C CA . PHE A 1 92 ? -4.281 -2.674 -1.587 1.00 92.94 92 PHE A CA 1
ATOM 754 C C . PHE A 1 92 ? -4.314 -2.628 -0.053 1.00 92.94 92 PHE A C 1
ATOM 756 O O . PHE A 1 92 ? -4.514 -3.641 0.621 1.00 92.94 92 PHE A O 1
ATOM 763 N N . TRP A 1 93 ? -4.178 -1.425 0.503 1.00 92.81 93 TRP A N 1
A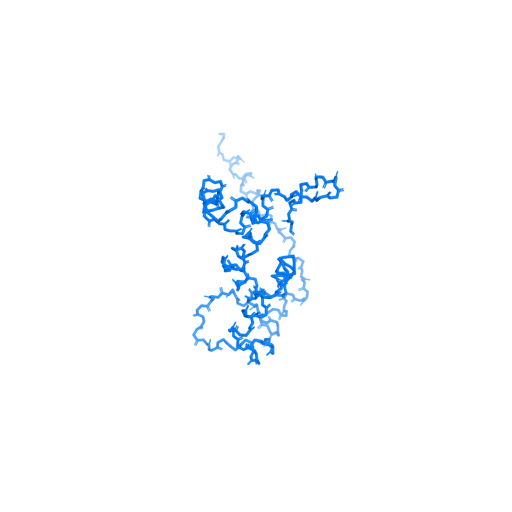TOM 764 C CA . TRP A 1 93 ? -4.135 -1.206 1.947 1.00 92.81 93 TRP A CA 1
ATOM 765 C C . TRP A 1 93 ? -5.515 -1.327 2.593 1.00 92.81 93 TRP A C 1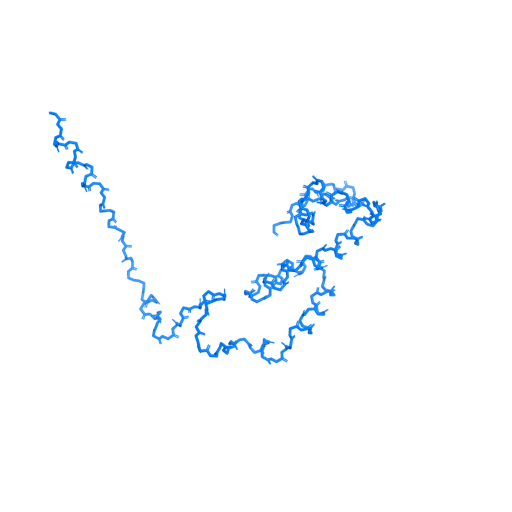
ATOM 767 O O . TRP A 1 93 ? -5.615 -1.819 3.712 1.00 92.81 93 TRP A O 1
ATOM 777 N N . ARG A 1 94 ? -6.589 -0.949 1.889 1.00 92.56 94 ARG A N 1
ATOM 778 C CA . ARG A 1 94 ? -7.971 -1.140 2.349 1.00 92.56 94 ARG A CA 1
ATOM 779 C C . ARG A 1 94 ? -8.254 -2.613 2.608 1.00 92.56 94 ARG A C 1
ATOM 781 O O . ARG A 1 94 ? -8.701 -2.966 3.697 1.00 92.56 94 ARG A O 1
ATOM 788 N N . THR A 1 95 ? -7.967 -3.471 1.633 1.00 90.56 95 THR A N 1
ATOM 789 C CA . THR A 1 95 ? -8.220 -4.914 1.741 1.00 90.56 95 THR A CA 1
ATOM 790 C C . THR A 1 95 ? -7.384 -5.535 2.856 1.00 90.56 95 THR A C 1
ATOM 792 O O . THR A 1 95 ? -7.891 -6.351 3.624 1.00 90.56 95 THR A O 1
ATOM 795 N N . ALA A 1 96 ? -6.128 -5.102 2.997 1.00 90.50 96 ALA A N 1
ATOM 796 C CA . ALA A 1 96 ? -5.255 -5.510 4.091 1.00 90.50 96 ALA A CA 1
ATOM 797 C C . ALA A 1 96 ? -5.832 -5.124 5.465 1.00 90.50 96 ALA A C 1
ATOM 799 O O . ALA A 1 96 ? -5.970 -5.983 6.336 1.00 90.50 96 ALA A O 1
ATOM 800 N N . CYS A 1 97 ? -6.231 -3.860 5.651 1.00 90.88 97 CYS A N 1
ATOM 801 C CA . CYS A 1 97 ? -6.815 -3.370 6.900 1.00 90.88 97 CYS A CA 1
ATOM 802 C C . CYS A 1 97 ? -8.105 -4.113 7.268 1.00 90.88 97 CYS A C 1
ATOM 804 O O . CYS A 1 97 ? -8.264 -4.536 8.412 1.00 90.88 97 CYS A O 1
ATOM 806 N N . LEU A 1 98 ? -9.012 -4.301 6.307 1.00 90.00 98 LEU A N 1
ATOM 807 C CA . LEU A 1 98 ? -10.278 -4.995 6.555 1.00 90.00 98 LEU A CA 1
ATOM 808 C C . LEU A 1 98 ? -10.062 -6.459 6.958 1.00 90.00 98 LEU A C 1
ATOM 810 O O . LEU A 1 98 ? -10.775 -6.949 7.828 1.00 90.00 98 LEU A O 1
ATOM 814 N N . LYS A 1 99 ? -9.053 -7.130 6.387 1.00 88.50 99 LYS A N 1
ATOM 815 C CA . LYS A 1 99 ? -8.662 -8.489 6.791 1.00 88.50 99 LYS A CA 1
ATOM 816 C C . LYS A 1 99 ? -8.023 -8.521 8.184 1.00 88.50 99 LYS A C 1
ATOM 818 O O . LYS A 1 99 ? -8.369 -9.377 8.987 1.00 88.50 99 LYS A O 1
ATOM 823 N N . ALA A 1 100 ? -7.114 -7.596 8.497 1.00 87.88 100 ALA A N 1
ATOM 824 C CA . ALA A 1 100 ? -6.395 -7.606 9.777 1.00 87.88 100 ALA A CA 1
ATOM 825 C C . ALA A 1 100 ? -7.258 -7.199 10.982 1.00 87.88 100 ALA A C 1
ATOM 827 O O . ALA A 1 100 ? -7.039 -7.698 12.082 1.00 87.88 100 ALA A O 1
ATOM 828 N N . TRP A 1 101 ? -8.231 -6.305 10.791 1.00 88.56 101 TRP A N 1
ATOM 829 C CA . TRP A 1 101 ? -9.119 -5.824 11.857 1.00 88.56 101 TRP A CA 1
ATOM 830 C C . TRP A 1 101 ? -10.584 -6.161 11.586 1.00 88.56 101 TRP A C 1
ATOM 832 O O . TRP A 1 101 ? -11.479 -5.351 11.846 1.00 88.56 101 TRP A O 1
ATOM 842 N N . GLN A 1 102 ? -10.832 -7.371 11.082 1.00 86.12 102 GLN A N 1
ATOM 843 C CA . GLN A 1 102 ? -12.179 -7.866 10.803 1.00 86.12 102 GLN A CA 1
ATOM 844 C C . GLN A 1 102 ? -13.074 -7.854 12.056 1.00 86.12 102 GLN A C 1
ATOM 846 O O . GLN A 1 102 ? -14.254 -7.527 11.954 1.00 86.12 102 GLN A O 1
ATOM 851 N N . LEU A 1 103 ? -12.502 -8.104 13.243 1.00 84.69 103 LEU A N 1
ATOM 852 C CA . LEU A 1 103 ? -13.214 -8.110 14.530 1.00 84.69 103 LEU A CA 1
ATOM 853 C C . LEU A 1 103 ? -13.853 -6.764 14.900 1.00 84.69 103 LEU A C 1
ATOM 855 O O . LEU A 1 103 ? -14.887 -6.744 15.554 1.00 84.69 103 LEU A O 1
ATOM 859 N N . SER A 1 104 ? -13.268 -5.634 14.483 1.00 82.62 104 SER A N 1
ATOM 860 C CA . SER A 1 104 ? -13.865 -4.313 14.736 1.00 82.62 104 SER A CA 1
ATOM 861 C C . SER A 1 104 ? -15.114 -4.058 13.881 1.00 82.62 104 SER A C 1
ATOM 863 O O . SER A 1 104 ? -15.870 -3.139 14.170 1.00 82.62 104 SER A O 1
ATOM 865 N N . GLY A 1 105 ? -15.335 -4.843 12.822 1.00 88.19 105 GLY A N 1
ATOM 866 C CA . GLY A 1 105 ? -16.413 -4.624 11.861 1.00 88.19 105 GLY A CA 1
ATOM 867 C C . GLY A 1 105 ? -16.105 -3.519 10.844 1.00 88.19 105 GLY A C 1
ATOM 868 O O . GLY A 1 105 ? -15.252 -2.652 11.045 1.00 88.19 105 GLY A O 1
ATOM 869 N N . LEU A 1 106 ? -16.783 -3.558 9.694 1.00 89.19 106 LEU A N 1
ATOM 870 C CA . LEU A 1 106 ? -16.491 -2.666 8.565 1.00 89.19 106 LEU A CA 1
ATOM 871 C C . LEU A 1 106 ? -16.749 -1.192 8.912 1.00 89.19 106 LEU A C 1
ATOM 873 O O . LEU A 1 106 ? -15.861 -0.364 8.737 1.00 89.19 106 LEU A O 1
ATOM 877 N N . VAL A 1 107 ? -17.928 -0.872 9.450 1.00 92.31 107 VAL A N 1
ATOM 878 C CA . VAL A 1 107 ? -18.340 0.511 9.758 1.00 92.31 107 VAL A CA 1
ATOM 879 C C . VAL A 1 107 ? -17.380 1.181 10.743 1.00 92.31 107 VAL A C 1
ATOM 881 O O . VAL A 1 107 ? -16.975 2.324 10.534 1.00 92.31 107 VAL A O 1
ATOM 884 N N . GLU A 1 108 ? -16.958 0.460 11.780 1.00 91.06 108 GLU A N 1
ATOM 885 C CA . GLU A 1 108 ? -16.045 1.000 12.787 1.00 91.06 108 GLU A CA 1
ATOM 886 C C . GLU A 1 108 ? -14.646 1.245 12.216 1.00 91.06 108 GLU A C 1
ATOM 888 O O . GLU A 1 108 ? -14.035 2.281 12.476 1.00 91.06 108 GLU A O 1
ATOM 893 N N . ASN A 1 109 ? -14.160 0.351 11.347 1.00 91.81 109 ASN A N 1
ATOM 894 C CA . ASN A 1 109 ? -12.906 0.567 10.627 1.00 91.81 109 ASN A CA 1
ATOM 895 C C . ASN A 1 109 ? -12.936 1.865 9.801 1.00 91.81 109 ASN A C 1
ATOM 897 O O . ASN A 1 109 ? -11.951 2.601 9.803 1.00 91.81 109 ASN A O 1
ATOM 901 N N . TYR A 1 110 ? -14.057 2.182 9.144 1.00 92.56 110 TYR A N 1
ATOM 902 C CA . TYR A 1 110 ? -14.219 3.441 8.409 1.00 92.56 110 TYR A CA 1
ATOM 903 C C . TYR A 1 110 ? -14.264 4.669 9.322 1.00 92.56 110 TYR A C 1
ATOM 905 O O . TYR A 1 110 ? -13.645 5.684 9.002 1.00 92.56 110 TYR A O 1
ATOM 913 N N . LYS A 1 111 ? -14.943 4.588 10.472 1.00 93.88 111 LYS A N 1
ATOM 914 C CA . LYS A 1 111 ? -14.945 5.678 11.460 1.00 93.88 111 LYS A CA 1
ATOM 915 C C . LYS A 1 111 ? -13.539 5.954 11.986 1.00 93.88 111 LYS A C 1
ATOM 917 O O . LYS A 1 111 ? -13.107 7.106 12.014 1.00 93.88 111 LYS A O 1
ATOM 922 N N . ILE A 1 112 ? -12.794 4.908 12.346 1.00 91.69 112 ILE A N 1
ATOM 923 C CA . ILE A 1 112 ? -11.404 5.012 12.813 1.00 91.69 112 ILE A CA 1
ATOM 924 C C . ILE A 1 112 ? -10.501 5.590 11.715 1.00 91.69 112 ILE A C 1
ATOM 926 O O . ILE A 1 112 ? -9.682 6.466 11.989 1.00 91.69 112 ILE A O 1
ATOM 930 N N . LEU A 1 113 ? -10.661 5.127 10.472 1.00 93.88 113 LEU A N 1
ATOM 931 C CA . LEU A 1 113 ? -9.921 5.635 9.318 1.00 93.88 113 LEU A CA 1
ATOM 932 C C . LEU A 1 113 ? -10.087 7.151 9.159 1.00 93.88 113 LEU A C 1
ATOM 934 O O . LEU A 1 113 ? -9.093 7.858 8.995 1.00 93.88 113 LEU A O 1
ATOM 938 N N . GLN A 1 114 ? -11.327 7.643 9.210 1.00 93.56 114 GLN A N 1
ATOM 939 C CA . GLN A 1 114 ? -11.600 9.069 9.037 1.00 93.56 114 GLN A CA 1
ATOM 940 C C . GLN A 1 114 ? -11.139 9.897 10.237 1.00 93.56 114 GLN A C 1
ATOM 942 O O . GLN A 1 114 ? -10.474 10.912 10.064 1.00 93.56 114 GLN A O 1
ATOM 947 N N . SER A 1 115 ? -11.430 9.439 11.455 1.00 93.81 115 SER A N 1
ATOM 948 C CA . SER A 1 115 ? -11.131 10.187 12.684 1.00 93.81 115 SER A CA 1
ATOM 949 C C . SER A 1 115 ? -9.646 10.233 13.058 1.00 93.81 115 SER A C 1
ATOM 951 O O . SER A 1 115 ? -9.190 11.254 13.559 1.00 93.81 115 SER A O 1
ATOM 953 N N . LYS A 1 116 ? -8.884 9.148 12.850 1.00 92.81 116 LYS A N 1
ATOM 954 C CA . LYS A 1 116 ? -7.485 9.038 13.319 1.00 92.81 116 LYS A CA 1
ATOM 955 C C . LYS A 1 116 ? -6.436 9.056 12.211 1.00 92.81 116 LYS A C 1
ATOM 957 O O . LYS A 1 116 ? -5.265 9.299 12.495 1.00 92.81 116 LYS A 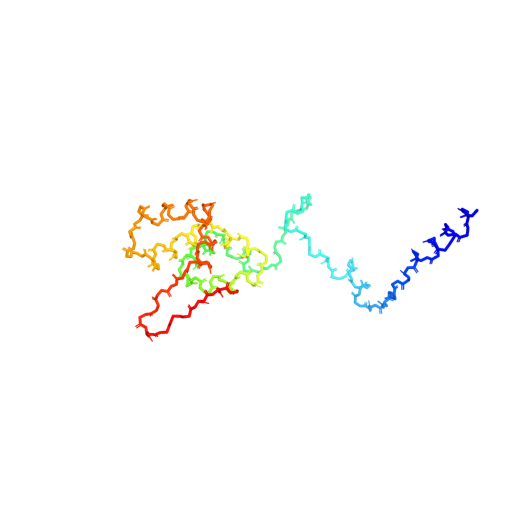O 1
ATOM 962 N N . TYR A 1 117 ? -6.818 8.753 10.972 1.00 92.50 117 TYR A N 1
ATOM 963 C CA . TYR A 1 117 ? -5.863 8.517 9.884 1.00 92.50 117 TYR A CA 1
ATOM 964 C C . TYR A 1 117 ? -6.126 9.359 8.631 1.00 92.50 117 TYR A C 1
ATOM 966 O O . TYR A 1 117 ? -5.536 9.065 7.590 1.00 92.50 117 TYR A O 1
ATOM 974 N N . GLU A 1 118 ? -6.968 10.396 8.723 1.00 91.88 118 GLU A N 1
ATOM 975 C CA . GLU A 1 118 ? -7.248 11.348 7.630 1.00 91.88 118 GLU A CA 1
ATOM 976 C C . GLU A 1 118 ? -7.699 10.648 6.331 1.00 91.88 118 GLU A C 1
ATOM 978 O O . GLU A 1 118 ? -7.335 11.047 5.226 1.00 91.88 118 GLU A O 1
ATOM 983 N N . GLY A 1 119 ? -8.419 9.525 6.437 1.00 90.56 119 GLY A N 1
ATOM 984 C CA . GLY A 1 119 ? -8.869 8.772 5.260 1.00 90.56 119 GLY A CA 1
ATOM 985 C C . GLY A 1 119 ? -7.801 7.877 4.606 1.00 90.56 119 GLY A C 1
ATOM 986 O O . GLY A 1 119 ? -8.099 7.172 3.640 1.00 90.56 119 GLY A O 1
ATOM 987 N N . SER A 1 120 ? -6.561 7.848 5.110 1.00 92.75 120 SER A N 1
ATOM 988 C CA . SER A 1 120 ? -5.459 7.095 4.497 1.00 92.75 120 SER A CA 1
ATOM 989 C C . SER A 1 120 ? -5.347 5.661 5.020 1.00 92.75 120 SER A C 1
ATOM 991 O O . SER A 1 120 ? -4.820 5.398 6.106 1.00 92.75 120 SER A O 1
ATOM 993 N N . TRP A 1 121 ? -5.766 4.697 4.194 1.00 92.50 121 TRP A N 1
ATOM 994 C CA . TRP A 1 121 ? -5.667 3.265 4.508 1.00 92.50 121 TRP A CA 1
ATOM 995 C C . TRP A 1 121 ? -4.233 2.811 4.767 1.00 92.50 121 TRP A C 1
ATOM 997 O O . TRP A 1 121 ? -3.984 1.993 5.649 1.00 92.50 121 TRP A O 1
ATOM 1007 N N . ARG A 1 122 ? -3.272 3.369 4.027 1.00 90.81 122 ARG A N 1
ATOM 1008 C CA . ARG A 1 122 ? -1.854 3.058 4.215 1.00 90.81 122 ARG A CA 1
ATOM 1009 C C . ARG A 1 122 ? -1.348 3.557 5.568 1.00 90.81 122 ARG A C 1
ATOM 1011 O O . ARG A 1 122 ? -0.652 2.822 6.258 1.00 90.81 122 ARG A O 1
ATOM 1018 N N . LYS A 1 123 ? -1.714 4.783 5.962 1.00 91.12 123 LYS A N 1
ATOM 1019 C CA . LYS A 1 123 ? -1.349 5.354 7.270 1.00 91.12 123 LYS A CA 1
ATOM 1020 C C . LYS A 1 123 ? -1.919 4.496 8.402 1.00 91.12 123 LYS A C 1
ATOM 1022 O O . LYS A 1 123 ? -1.191 4.139 9.323 1.00 91.12 123 LYS A O 1
ATOM 1027 N N . MET A 1 124 ? -3.176 4.074 8.267 1.00 91.88 124 MET A N 1
ATOM 1028 C CA . MET A 1 124 ? -3.818 3.141 9.193 1.00 91.88 124 MET A CA 1
ATOM 1029 C C . MET A 1 124 ? -3.080 1.796 9.272 1.00 91.88 124 MET A C 1
ATOM 1031 O O . MET A 1 124 ? -2.812 1.326 10.373 1.00 91.88 124 MET A O 1
ATOM 1035 N N . TRP A 1 125 ? -2.695 1.196 8.140 1.00 89.69 125 TRP A N 1
ATOM 1036 C CA . TRP A 1 125 ? -1.973 -0.085 8.120 1.00 89.69 125 TRP A CA 1
ATOM 1037 C C . TRP A 1 125 ? -0.620 -0.047 8.848 1.00 89.69 125 TRP A C 1
ATOM 1039 O O . TRP A 1 125 ? -0.227 -1.035 9.474 1.00 89.69 125 TRP A O 1
ATOM 1049 N N . LEU A 1 126 ? 0.105 1.070 8.726 1.00 88.00 126 LEU A N 1
ATOM 1050 C CA . LEU A 1 126 ? 1.446 1.239 9.295 1.00 88.00 126 LEU A CA 1
ATOM 1051 C C . LEU A 1 126 ? 1.417 1.607 10.783 1.00 88.00 126 LEU A C 1
ATOM 1053 O O . LEU A 1 126 ? 2.299 1.185 11.524 1.00 88.00 126 LEU A O 1
ATOM 1057 N N . LEU A 1 127 ? 0.429 2.403 11.204 1.00 89.06 127 LEU A N 1
ATOM 1058 C CA . LEU A 1 127 ? 0.387 2.993 12.546 1.00 89.06 127 LEU A CA 1
ATOM 1059 C C . LEU A 1 127 ? -0.564 2.281 13.511 1.00 89.06 127 LEU A C 1
ATOM 1061 O O . LEU A 1 127 ? -0.415 2.427 14.723 1.00 89.06 127 LEU A O 1
ATOM 1065 N N . ARG A 1 128 ? -1.579 1.559 13.021 1.00 87.44 128 ARG A N 1
ATOM 1066 C CA . ARG A 1 128 ? -2.543 0.892 13.902 1.00 87.44 128 ARG A CA 1
ATOM 1067 C C . ARG A 1 128 ? -1.913 -0.366 14.521 1.00 87.44 128 ARG A C 1
ATOM 1069 O O . ARG A 1 128 ? -1.454 -1.233 13.776 1.00 87.44 128 ARG A O 1
ATOM 1076 N N . PRO A 1 129 ? -1.933 -0.519 15.858 1.00 83.25 129 PRO A N 1
ATOM 1077 C CA . PRO A 1 129 ? -1.418 -1.718 16.511 1.00 83.25 129 PRO A CA 1
ATOM 1078 C C . PRO A 1 129 ? -2.158 -2.989 16.073 1.00 83.25 129 PRO A C 1
ATOM 1080 O O . PRO A 1 129 ? -3.382 -2.996 15.896 1.00 83.25 129 PRO A O 1
ATOM 1083 N N . ARG A 1 130 ? -1.405 -4.082 15.926 1.00 79.25 130 ARG A N 1
ATOM 1084 C CA . ARG A 1 130 ? -1.930 -5.427 15.667 1.00 79.25 130 ARG A CA 1
ATOM 1085 C C . ARG A 1 130 ? -1.757 -6.262 16.928 1.00 79.25 130 ARG A C 1
ATOM 1087 O O . ARG A 1 130 ? -0.640 -6.421 17.410 1.00 79.25 130 ARG A O 1
ATOM 1094 N N . VAL A 1 131 ? -2.859 -6.784 17.458 1.00 66.88 131 VAL A N 1
ATOM 1095 C CA . VAL A 1 131 ? -2.810 -7.729 18.576 1.00 66.88 131 VAL A CA 1
ATOM 1096 C C . VAL A 1 131 ? -2.401 -9.077 17.996 1.00 66.88 131 VAL A C 1
ATOM 1098 O O . VAL A 1 131 ? -3.165 -9.696 17.260 1.00 66.88 131 VAL A O 1
ATOM 1101 N N . ARG A 1 132 ? -1.169 -9.506 18.269 1.00 61.59 132 ARG A N 1
ATOM 1102 C CA . ARG A 1 132 ? -0.715 -10.861 17.960 1.00 61.59 132 ARG A CA 1
ATOM 1103 C C . ARG A 1 132 ? -1.104 -11.746 19.145 1.00 61.59 132 ARG A C 1
ATOM 1105 O O . ARG A 1 132 ? -0.796 -11.402 20.282 1.00 61.59 132 ARG A O 1
ATOM 1112 N N . THR A 1 133 ? -1.792 -12.854 18.887 1.00 53.28 133 THR A N 1
ATOM 1113 C CA . THR A 1 133 ? -2.294 -13.788 19.915 1.00 53.28 133 THR A CA 1
ATOM 1114 C C . THR A 1 133 ? -1.187 -14.496 20.702 1.00 53.28 133 THR A C 1
ATOM 1116 O O . THR A 1 133 ? -1.459 -15.093 21.733 1.00 53.28 133 THR A O 1
ATOM 1119 N N . ASP A 1 134 ? 0.070 -14.372 20.276 1.00 55.69 134 ASP A N 1
ATOM 1120 C CA . ASP A 1 134 ? 1.222 -15.070 20.860 1.00 55.69 134 ASP A CA 1
ATOM 1121 C C . ASP A 1 134 ? 1.803 -14.371 22.109 1.00 55.69 134 ASP A C 1
ATOM 1123 O O . ASP A 1 134 ? 2.988 -14.501 22.414 1.00 55.69 134 ASP A O 1
ATOM 1127 N N . GLY A 1 135 ? 1.006 -13.561 22.812 1.00 46.62 135 GLY A N 1
ATOM 1128 C CA . GLY A 1 135 ? 1.390 -12.957 24.096 1.00 46.62 135 GLY A CA 1
ATOM 1129 C C . GLY A 1 135 ? 2.486 -11.884 24.041 1.00 46.62 135 GLY A C 1
ATOM 1130 O O . GLY A 1 135 ? 2.927 -11.413 25.086 1.00 46.62 135 GLY A O 1
ATOM 1131 N N . LYS A 1 136 ? 2.928 -11.453 22.852 1.00 49.91 136 LYS A N 1
ATOM 1132 C CA . LYS A 1 136 ? 3.912 -10.370 22.694 1.00 49.91 136 LYS A CA 1
ATOM 1133 C C . LYS A 1 136 ? 3.334 -9.224 21.870 1.00 49.91 136 LYS A C 1
ATOM 1135 O O . LYS A 1 136 ? 3.148 -9.323 20.656 1.00 49.91 136 LYS A O 1
ATOM 1140 N N . LEU A 1 137 ? 3.053 -8.124 22.563 1.00 43.94 137 LEU A N 1
ATOM 1141 C CA . LEU A 1 137 ? 2.522 -6.883 22.009 1.00 43.94 137 LEU A CA 1
ATOM 1142 C C . LEU A 1 137 ? 3.677 -6.084 21.392 1.00 43.94 137 LEU A C 1
ATOM 1144 O O . LEU A 1 137 ? 4.191 -5.132 21.970 1.00 43.94 137 LEU A O 1
ATOM 1148 N N . TYR A 1 138 ? 4.145 -6.513 20.221 1.00 46.06 138 TYR A N 1
ATOM 1149 C CA . TYR A 1 138 ? 5.087 -5.710 19.454 1.00 46.06 138 TYR A CA 1
ATOM 1150 C C . TYR A 1 138 ? 4.315 -4.557 18.809 1.00 46.06 138 TYR A C 1
ATOM 1152 O O . TYR A 1 138 ? 3.471 -4.778 17.937 1.00 46.06 138 TYR A O 1
ATOM 1160 N N . PHE A 1 139 ? 4.621 -3.321 19.204 1.00 46.00 139 PHE A N 1
ATOM 1161 C CA . PHE A 1 139 ? 4.331 -2.138 18.398 1.00 46.00 139 PHE A CA 1
ATOM 1162 C C . PHE A 1 139 ? 5.160 -2.235 17.110 1.00 46.00 139 PHE A C 1
ATOM 1164 O O . PHE A 1 139 ? 6.230 -1.651 16.990 1.00 46.00 139 PHE A O 1
ATOM 1171 N N . LEU A 1 140 ? 4.707 -3.053 16.159 1.00 43.22 140 LEU A N 1
ATOM 1172 C CA . LEU A 1 140 ? 5.299 -3.155 14.831 1.00 43.22 140 LEU A CA 1
ATOM 1173 C C . LEU A 1 140 ? 4.928 -1.891 14.056 1.00 43.22 140 LEU A C 1
ATOM 1175 O O . LEU A 1 140 ? 3.979 -1.894 13.271 1.00 43.22 140 LEU A O 1
ATOM 1179 N N . THR A 1 141 ? 5.675 -0.813 14.282 1.00 40.41 141 THR A N 1
ATOM 1180 C CA . THR A 1 141 ? 5.810 0.250 13.292 1.00 40.41 141 THR A CA 1
ATOM 1181 C C . THR A 1 141 ? 6.499 -0.374 12.080 1.00 40.41 141 THR A C 1
ATOM 1183 O O . THR A 1 141 ? 7.682 -0.704 12.097 1.00 40.41 141 THR A O 1
ATOM 1186 N N . CYS A 1 142 ? 5.720 -0.660 11.038 1.00 42.25 142 CYS A N 1
ATOM 1187 C CA . CYS A 1 142 ? 6.263 -1.130 9.766 1.00 42.25 142 CYS A CA 1
ATOM 1188 C C . CYS A 1 142 ? 7.106 -0.005 9.144 1.00 42.25 142 CYS A C 1
ATOM 1190 O O . CYS A 1 142 ? 6.535 0.996 8.709 1.00 42.25 142 CYS A O 1
ATOM 1192 N N . PHE A 1 143 ? 8.432 -0.175 9.123 1.00 36.28 143 PHE A N 1
ATOM 1193 C CA . PHE A 1 143 ? 9.349 0.576 8.258 1.00 36.28 143 PHE A CA 1
ATOM 1194 C C . PHE A 1 143 ? 9.295 0.040 6.823 1.00 36.28 143 PHE A C 1
ATOM 1196 O O . PHE A 1 143 ? 9.168 -1.197 6.662 1.00 36.28 143 PHE A O 1
#

Radius of gyration: 24.45 Å; chains: 1; bounding box: 54×66×51 Å

InterPro domains:
  IPR001810 F-box domain [PF12937] (55-98)
  IPR001810 F-box domain [PS50181] (50-96)
  IPR001810 F-box domain [SM00256] (56-96)
  IPR036047 F-box-like domain superfamily [SSF81383] (53-132)
  IPR045464 F-box protein Hrt3/FBXO9, C-terminal [PF19270] (110-135)

Secondary structure (DSSP, 8-state):
--SHHHHHHHHTT---------TTTTTBTTTB---PPTT---SS----S-HHHHHS-HHHHHHHHHHS-HHHHHHHTTT-HHHHHHHTSHHHHHHHHHHHTGGG-HHHHHHHHHHHHTT-HHHHHHHS----SSS--------

Sequence (143 aa):
PSEVELESALRLKTIQYFVTQRPWLDLYGKHVRPVAPFGSASRRSYVDPALIHRSLPDELLFEVFVRMAPYDLGRASCVCRKWRYTIRNPVFWRTACLKAWQLSGLVENYKILQSKYEGSWRKMWLLRPRVRTDGKLYFLTCF

Organism: Gossypium aridum (NCBI:txid34290)